Protein AF-T0HBN2-F1 (afdb_monomer_lite)

Organism: NCBI:txid1096930

Foldseek 3Di:
DPDPPVVVVVVVVVVVVVVVVVVVVPPPPPPPCPPPDLCLVVLDDPLLVDDQDAADQDPDPDPVSVVVSVVRRVVSVVVVVVSVVVVVVSVVVSVVVVVVVVCVVPPDDPVNVVD

Secondary structure (DSSP, 8-state):
---HHHHHHHHHHHHHHHHHHHHTTTT------------GGGGS-GGGSS--PPPPPPSS--HHHHHHHHHHHHTTHHHHHHHHHHHHHHHHHHHHHHHHHHHHHHT--GGGS--

pLDDT: mean 77.71, std 15.46, range [46.53, 96.56]

Structure (mmCIF, N/CA/C/O backbone):
data_AF-T0HBN2-F1
#
_entry.id   AF-T0HBN2-F1
#
loop_
_atom_site.group_PDB
_atom_site.id
_atom_site.type_symbol
_atom_site.label_atom_id
_atom_site.label_alt_id
_atom_site.label_comp_id
_atom_site.label_asym_id
_atom_site.label_entity_id
_atom_site.label_seq_id
_atom_site.pdbx_PDB_ins_code
_atom_site.Cartn_x
_atom_site.Cartn_y
_atom_site.Cartn_z
_atom_site.occupancy
_atom_site.B_iso_or_equiv
_atom_site.auth_seq_id
_atom_site.auth_comp_id
_atom_site.auth_asym_id
_atom_site.auth_atom_id
_atom_site.pdbx_PDB_model_num
ATOM 1 N N . MET A 1 1 ? 47.540 34.089 -59.167 1.00 46.53 1 MET A N 1
ATOM 2 C CA . MET A 1 1 ? 46.201 33.468 -59.297 1.00 46.53 1 MET A CA 1
ATOM 3 C C . MET A 1 1 ? 46.358 31.949 -59.423 1.00 46.53 1 MET A C 1
ATOM 5 O O . MET A 1 1 ? 46.368 31.444 -60.530 1.00 46.53 1 MET A O 1
ATOM 9 N N . LEU A 1 2 ? 46.572 31.213 -58.325 1.00 49.41 2 LEU A N 1
ATOM 10 C CA . LEU A 1 2 ? 46.856 29.761 -58.355 1.00 49.41 2 LEU A CA 1
ATOM 11 C C . LEU A 1 2 ? 46.366 29.091 -57.052 1.00 49.41 2 LEU A C 1
ATOM 13 O O . LEU A 1 2 ? 47.144 28.525 -56.305 1.00 49.41 2 LEU A O 1
ATOM 17 N N . PHE A 1 3 ? 45.076 29.214 -56.718 1.00 52.94 3 PHE A N 1
ATOM 18 C CA . PHE A 1 3 ? 44.512 28.595 -55.497 1.00 52.94 3 PHE A CA 1
ATOM 19 C C . PHE A 1 3 ? 43.081 28.045 -55.665 1.00 52.94 3 PHE A C 1
ATOM 21 O O . PHE A 1 3 ? 42.394 27.767 -54.690 1.00 52.94 3 PHE A O 1
ATOM 28 N N . SER A 1 4 ? 42.603 27.862 -56.900 1.00 59.84 4 SER A N 1
ATOM 29 C CA . SER A 1 4 ? 41.203 27.486 -57.164 1.00 59.84 4 SER A CA 1
ATOM 30 C C . SER A 1 4 ? 40.900 25.967 -57.237 1.00 59.84 4 SER A C 1
ATOM 32 O O . SER A 1 4 ? 39.863 25.548 -56.719 1.00 59.84 4 SER A O 1
ATOM 34 N N . PRO A 1 5 ? 41.762 25.081 -57.789 1.00 55.97 5 PRO A N 1
ATOM 35 C CA . PRO A 1 5 ? 41.370 23.678 -57.995 1.00 55.97 5 PRO A CA 1
ATOM 36 C C . PRO A 1 5 ? 41.436 22.808 -56.725 1.00 55.97 5 PRO A C 1
ATOM 38 O O . PRO A 1 5 ? 40.705 21.822 -56.619 1.00 55.97 5 PRO A O 1
ATOM 41 N N . LEU A 1 6 ? 42.273 23.169 -55.744 1.00 57.28 6 LEU A N 1
ATOM 42 C CA . LEU A 1 6 ? 42.415 22.434 -54.477 1.00 57.28 6 LEU A CA 1
ATOM 43 C C . LEU A 1 6 ? 41.215 22.651 -53.547 1.00 57.28 6 LEU A C 1
ATOM 45 O O . LEU A 1 6 ? 40.669 21.686 -53.014 1.00 57.28 6 LEU A O 1
ATOM 49 N N . LEU A 1 7 ? 40.737 23.894 -53.433 1.00 58.56 7 LEU A N 1
ATOM 50 C CA . LEU A 1 7 ? 39.534 24.233 -52.666 1.00 58.56 7 LEU A CA 1
ATOM 51 C C . LEU A 1 7 ? 38.280 23.552 -53.235 1.00 58.56 7 LEU A C 1
ATOM 53 O O . LEU A 1 7 ? 37.446 23.050 -52.481 1.00 58.56 7 LEU A O 1
ATOM 57 N N . ALA A 1 8 ? 38.170 23.451 -54.563 1.00 59.66 8 ALA A N 1
ATOM 58 C CA . ALA A 1 8 ? 37.061 22.758 -55.217 1.00 59.66 8 ALA A CA 1
ATOM 59 C C . ALA A 1 8 ? 37.079 21.232 -54.982 1.00 59.66 8 ALA A C 1
ATOM 61 O O . ALA A 1 8 ? 36.016 20.627 -54.812 1.00 59.66 8 ALA A O 1
ATOM 62 N N . ARG A 1 9 ? 38.264 20.603 -54.935 1.00 59.81 9 ARG A N 1
ATOM 63 C CA . ARG A 1 9 ? 38.410 19.172 -54.601 1.00 59.81 9 ARG A CA 1
ATOM 64 C C . ARG A 1 9 ? 38.111 18.890 -53.129 1.00 59.81 9 ARG A C 1
ATOM 66 O O . ARG A 1 9 ? 37.394 17.935 -52.848 1.00 59.81 9 ARG A O 1
ATOM 73 N N . LEU A 1 10 ? 38.571 19.746 -52.215 1.00 60.00 10 LEU A N 1
ATOM 74 C CA . LEU A 1 10 ? 38.263 19.643 -50.783 1.00 60.00 10 LEU A CA 1
ATOM 75 C C . LEU A 1 10 ? 36.762 19.814 -50.505 1.00 60.00 10 LEU A C 1
ATOM 77 O O . LEU A 1 10 ? 36.199 19.062 -49.715 1.00 60.00 10 LEU A O 1
ATOM 81 N N . ARG A 1 11 ? 36.080 20.722 -51.222 1.00 58.81 11 ARG A N 1
ATOM 82 C CA . ARG A 1 11 ? 34.621 20.903 -51.116 1.00 58.81 11 ARG A CA 1
ATOM 83 C C . ARG A 1 11 ? 33.835 19.683 -51.605 1.00 58.81 11 ARG A C 1
ATOM 85 O O . ARG A 1 11 ? 32.843 19.316 -50.985 1.00 58.81 11 ARG A O 1
ATOM 92 N N . LYS A 1 12 ? 34.273 19.041 -52.696 1.00 57.81 12 LYS A N 1
ATOM 93 C CA . LYS A 1 12 ? 33.648 17.808 -53.213 1.00 57.81 12 LYS A CA 1
ATOM 94 C C . LYS A 1 12 ? 33.894 16.606 -52.295 1.00 57.81 12 LYS A C 1
ATOM 96 O O . LYS A 1 12 ? 32.966 15.845 -52.058 1.00 57.81 12 LYS A O 1
ATOM 101 N N . LEU A 1 13 ? 35.098 16.468 -51.738 1.00 58.69 13 LEU A N 1
ATOM 102 C CA . LEU A 1 13 ? 35.419 15.414 -50.766 1.00 58.69 13 LEU A CA 1
ATOM 103 C C . LEU A 1 13 ? 34.647 15.590 -49.451 1.00 58.69 13 LEU A C 1
ATOM 105 O O . LEU A 1 13 ? 34.096 14.620 -48.942 1.00 58.69 13 LEU A O 1
ATOM 109 N N . GLY A 1 14 ? 34.523 16.823 -48.949 1.00 58.44 14 GLY A N 1
ATOM 110 C CA . GLY A 1 14 ? 33.714 17.117 -47.763 1.00 58.44 14 GLY A CA 1
ATOM 111 C C . GLY A 1 14 ? 32.231 16.778 -47.953 1.00 58.44 14 GLY A C 1
ATOM 112 O O . GLY A 1 14 ? 31.605 16.241 -47.044 1.00 58.44 14 GLY A O 1
ATOM 113 N N . LEU A 1 15 ? 31.673 17.014 -49.147 1.00 56.88 15 LEU A N 1
ATOM 114 C CA . LEU A 1 15 ? 30.272 16.693 -49.446 1.00 56.88 15 LEU A CA 1
ATOM 115 C C . LEU A 1 15 ? 30.013 15.179 -49.556 1.00 56.88 15 LEU A C 1
ATOM 117 O O . LEU A 1 15 ? 28.944 14.717 -49.166 1.00 56.88 15 LEU A O 1
ATOM 121 N N . VAL A 1 16 ? 30.989 14.412 -50.059 1.00 60.66 16 VAL A N 1
ATOM 122 C CA . VAL A 1 16 ? 30.901 12.943 -50.196 1.00 60.66 16 VAL A CA 1
ATOM 123 C C . VAL A 1 16 ? 31.068 12.235 -48.848 1.00 60.66 16 VAL A C 1
ATOM 125 O O . VAL A 1 16 ? 30.415 11.226 -48.607 1.00 60.66 16 VAL A O 1
ATOM 128 N N . PHE A 1 17 ? 31.891 12.768 -47.941 1.00 58.28 17 PHE A N 1
ATOM 129 C CA . PHE A 1 17 ? 32.082 12.173 -46.612 1.00 58.28 17 PHE A CA 1
ATOM 130 C C . PHE A 1 17 ? 30.992 12.541 -45.594 1.00 58.28 17 PHE A C 1
ATOM 132 O O . PHE A 1 17 ? 30.783 11.801 -44.636 1.00 58.28 17 PHE A O 1
ATOM 139 N N . THR A 1 18 ? 30.271 13.649 -45.784 1.00 58.50 18 THR A N 1
ATOM 140 C CA . THR A 1 18 ? 29.222 14.095 -44.843 1.00 58.50 18 THR A CA 1
ATOM 141 C C . THR A 1 18 ? 27.847 13.483 -45.121 1.00 58.50 18 THR A C 1
ATOM 143 O O . THR A 1 18 ? 27.078 13.262 -44.190 1.00 58.50 18 THR A O 1
ATOM 146 N N . THR A 1 19 ? 27.534 13.133 -46.370 1.00 59.19 19 THR A N 1
ATOM 147 C CA . THR A 1 19 ? 26.237 12.547 -46.757 1.00 59.19 19 THR A CA 1
ATOM 148 C C . THR A 1 19 ? 25.919 11.164 -46.158 1.00 59.19 19 THR A C 1
ATOM 150 O O . THR A 1 19 ? 24.775 10.982 -45.736 1.00 59.19 19 THR A O 1
ATOM 153 N N . PRO A 1 20 ? 26.850 10.193 -46.038 1.00 59.28 20 PRO A N 1
ATOM 154 C CA . PRO A 1 20 ? 26.506 8.883 -45.475 1.00 59.28 20 PRO A CA 1
ATOM 155 C C . PRO A 1 20 ? 26.259 8.924 -43.958 1.00 59.28 20 PRO A C 1
ATOM 157 O O . PRO A 1 20 ? 25.469 8.134 -43.447 1.00 59.28 20 PRO A O 1
ATOM 160 N N . VAL A 1 21 ? 26.870 9.870 -43.235 1.00 60.59 21 VAL A N 1
ATOM 161 C CA . VAL A 1 21 ? 26.718 9.991 -41.772 1.00 60.59 21 VAL A CA 1
ATOM 162 C C . VAL A 1 21 ? 25.336 10.535 -41.392 1.00 60.59 21 VAL A C 1
ATOM 164 O O . VAL A 1 21 ? 24.751 10.082 -40.411 1.00 60.59 21 VAL A O 1
ATOM 167 N N . PHE A 1 22 ? 24.770 11.446 -42.191 1.00 58.06 22 PHE A N 1
ATOM 168 C CA . PHE A 1 22 ? 23.424 11.977 -41.947 1.00 58.06 22 PHE A CA 1
ATOM 169 C C . PHE A 1 22 ? 22.295 11.042 -42.408 1.00 58.06 22 PHE A C 1
ATOM 171 O O . PHE A 1 22 ? 21.201 11.114 -41.856 1.00 58.06 22 PHE A O 1
ATOM 178 N N . MET A 1 23 ? 22.529 10.133 -43.364 1.00 58.31 23 MET A N 1
ATOM 179 C CA . MET A 1 23 ? 21.502 9.154 -43.757 1.00 58.31 23 MET A CA 1
ATOM 180 C C . MET A 1 23 ? 21.285 8.040 -42.721 1.00 58.31 23 MET A C 1
ATOM 182 O O . MET A 1 23 ? 20.190 7.487 -42.650 1.00 58.31 23 MET A O 1
ATOM 186 N N . LEU A 1 24 ? 22.274 7.746 -41.871 1.00 57.53 24 LEU A N 1
ATOM 187 C CA . LEU A 1 24 ? 22.156 6.724 -40.823 1.00 57.53 24 LEU A CA 1
ATOM 188 C C . LEU A 1 24 ? 21.346 7.178 -39.594 1.00 57.53 24 LEU A C 1
ATOM 190 O O . LEU A 1 24 ? 20.917 6.331 -38.814 1.00 57.53 24 LEU A O 1
ATOM 194 N N . SER A 1 25 ? 21.098 8.481 -39.407 1.00 59.62 25 SER A N 1
ATOM 195 C CA . SER A 1 25 ? 20.334 8.981 -38.251 1.00 59.62 25 SER A CA 1
ATOM 196 C C . SER A 1 25 ? 18.820 9.051 -38.484 1.00 59.62 25 SER A C 1
ATOM 198 O O . SER A 1 25 ? 18.063 9.159 -37.521 1.00 59.62 25 SER A O 1
ATOM 200 N N . ALA A 1 26 ? 18.354 8.944 -39.734 1.00 56.97 26 ALA A N 1
ATOM 201 C CA . ALA A 1 26 ? 16.946 9.152 -40.084 1.00 56.97 26 ALA A CA 1
ATOM 202 C C . ALA A 1 26 ? 16.011 7.980 -39.715 1.00 56.97 26 ALA A C 1
ATOM 204 O O . ALA A 1 26 ? 14.797 8.155 -39.708 1.00 56.97 26 ALA A O 1
ATOM 205 N N . CYS A 1 27 ? 16.550 6.801 -39.383 1.00 61.56 27 CYS A N 1
ATOM 206 C CA . CYS A 1 27 ? 15.756 5.620 -39.005 1.00 61.56 27 CYS A CA 1
ATOM 207 C C . CYS A 1 27 ? 15.840 5.258 -37.513 1.00 61.56 27 CYS A C 1
ATOM 209 O O . CYS A 1 27 ? 15.292 4.238 -37.099 1.00 61.56 27 CYS A O 1
ATOM 211 N N . ALA A 1 28 ? 16.502 6.070 -36.683 1.00 63.88 28 ALA A N 1
ATOM 212 C CA . ALA A 1 28 ? 16.509 5.853 -35.242 1.00 63.88 28 ALA A CA 1
ATOM 213 C C . ALA A 1 28 ? 15.204 6.391 -34.635 1.00 63.88 28 ALA A C 1
ATOM 215 O O . ALA A 1 28 ? 15.160 7.494 -34.096 1.00 63.88 28 ALA A O 1
ATOM 216 N N . THR A 1 29 ? 14.118 5.620 -34.722 1.00 66.06 29 THR A N 1
ATOM 217 C CA . THR A 1 29 ? 12.943 5.864 -33.876 1.00 66.06 29 THR A CA 1
ATOM 218 C C . THR A 1 29 ? 13.376 5.667 -32.423 1.00 66.06 29 THR A C 1
ATOM 220 O O . THR A 1 29 ? 13.778 4.547 -32.080 1.00 66.06 29 THR A O 1
ATOM 223 N N . PRO A 1 30 ? 13.339 6.697 -31.554 1.00 64.12 30 PRO A N 1
ATOM 224 C CA . PRO A 1 30 ? 13.602 6.472 -30.145 1.00 64.12 30 PRO A CA 1
ATOM 225 C C . PRO A 1 30 ? 12.547 5.492 -29.641 1.00 64.12 30 PRO A C 1
ATOM 227 O O . PRO A 1 30 ? 11.347 5.713 -29.813 1.00 64.12 30 PRO A O 1
ATOM 230 N N . ILE A 1 31 ? 12.989 4.394 -29.030 1.00 63.81 31 ILE A N 1
ATOM 231 C CA . ILE A 1 31 ? 12.083 3.530 -28.282 1.00 63.81 31 ILE A CA 1
ATOM 232 C C . ILE A 1 31 ? 11.659 4.349 -27.065 1.00 63.81 31 ILE A C 1
ATOM 234 O O . ILE A 1 31 ? 12.350 4.390 -26.048 1.00 63.81 31 ILE A O 1
ATOM 238 N N . VAL A 1 32 ? 10.541 5.060 -27.187 1.00 60.03 32 VAL A N 1
ATOM 239 C CA . VAL A 1 32 ? 9.893 5.699 -26.048 1.00 60.03 32 VAL A CA 1
ATOM 240 C C . VAL A 1 32 ? 9.258 4.572 -25.247 1.00 60.03 32 VAL A C 1
ATOM 242 O O . VAL A 1 32 ? 8.174 4.090 -25.572 1.00 60.03 32 VAL A O 1
ATOM 245 N N . TYR A 1 33 ? 9.958 4.110 -24.211 1.00 60.94 33 TYR A N 1
ATOM 246 C CA . TYR A 1 33 ? 9.378 3.202 -23.233 1.00 60.94 33 TYR A CA 1
ATOM 247 C C . TYR A 1 33 ? 8.401 4.004 -22.368 1.00 60.94 33 TYR A C 1
ATOM 249 O O . TYR A 1 33 ? 8.759 4.520 -21.309 1.00 60.94 33 TYR A O 1
ATOM 257 N N . ASN A 1 34 ? 7.167 4.156 -22.848 1.00 58.59 34 ASN A N 1
ATOM 258 C CA . ASN A 1 34 ? 6.072 4.638 -22.021 1.00 58.59 34 ASN A CA 1
ATOM 259 C C . ASN A 1 34 ? 5.748 3.515 -21.032 1.00 58.59 34 ASN A C 1
ATOM 261 O O . ASN A 1 34 ? 5.094 2.536 -21.390 1.00 58.59 34 ASN A O 1
ATOM 265 N N . ARG A 1 35 ? 6.310 3.590 -19.820 1.00 60.34 35 ARG A N 1
ATOM 266 C CA . ARG A 1 35 ? 6.030 2.606 -18.776 1.00 60.34 35 ARG A CA 1
ATOM 267 C C . ARG A 1 35 ? 4.532 2.739 -18.453 1.00 60.34 35 ARG A C 1
ATOM 269 O O . ARG A 1 35 ? 4.148 3.808 -17.977 1.00 60.34 35 ARG A O 1
ATOM 276 N N . PRO A 1 36 ? 3.682 1.722 -18.707 1.00 61.31 36 PRO A N 1
ATOM 277 C CA . PRO A 1 36 ? 2.306 1.777 -18.227 1.00 61.31 36 PRO A CA 1
ATOM 278 C C . PRO A 1 36 ? 2.344 2.000 -16.713 1.00 61.31 36 PRO A C 1
ATOM 280 O O . PRO A 1 36 ? 3.289 1.548 -16.058 1.00 61.31 36 PRO A O 1
ATOM 283 N N . ALA A 1 37 ? 1.366 2.741 -16.178 1.00 64.81 37 ALA A N 1
ATOM 284 C CA . ALA A 1 37 ? 1.242 2.976 -14.741 1.00 64.81 37 ALA A CA 1
ATOM 285 C C . ALA A 1 37 ? 1.534 1.668 -13.997 1.00 64.81 37 ALA A C 1
ATOM 287 O O . ALA A 1 37 ? 1.021 0.620 -14.383 1.00 64.81 37 ALA A O 1
ATOM 288 N N . SER A 1 38 ? 2.403 1.713 -12.988 1.00 75.94 38 SER A N 1
ATOM 289 C CA . SER A 1 38 ? 3.022 0.527 -12.390 1.00 75.94 38 SER A CA 1
ATOM 290 C C . SER A 1 38 ? 2.027 -0.458 -11.758 1.00 75.94 38 SER A C 1
ATOM 292 O O . SER A 1 38 ? 2.442 -1.500 -11.273 1.00 75.94 38 SER A O 1
ATOM 294 N N . ASP A 1 39 ? 0.722 -0.182 -11.753 1.00 85.19 39 ASP A N 1
ATOM 295 C CA . ASP A 1 39 ? -0.317 -1.042 -11.181 1.00 85.19 39 ASP A CA 1
ATOM 296 C C . ASP A 1 39 ? 0.063 -1.548 -9.774 1.00 85.19 39 ASP A C 1
ATOM 298 O O . ASP A 1 39 ? -0.092 -2.718 -9.423 1.00 85.19 39 ASP A O 1
ATOM 302 N N . CYS A 1 40 ? 0.635 -0.658 -8.944 1.00 87.50 40 CYS A N 1
ATOM 303 C CA . CYS A 1 40 ? 0.954 -0.976 -7.546 1.00 87.50 40 CYS A CA 1
ATOM 304 C C . CYS A 1 40 ? -0.306 -1.377 -6.759 1.00 87.50 40 CYS A C 1
ATOM 306 O O . CYS A 1 40 ? -0.212 -2.095 -5.770 1.00 87.50 40 CYS A O 1
ATOM 308 N N . SER A 1 41 ? -1.486 -0.936 -7.205 1.00 87.06 41 SER A N 1
ATOM 309 C CA . SER A 1 41 ? -2.799 -1.324 -6.679 1.00 87.06 41 SER A CA 1
ATOM 310 C C . SER A 1 41 ? -2.996 -2.836 -6.595 1.00 87.06 41 SER A C 1
ATOM 312 O O . SER A 1 41 ? -3.617 -3.315 -5.643 1.00 87.06 41 SER A O 1
ATOM 314 N N . ALA A 1 42 ? -2.445 -3.592 -7.549 1.00 85.75 42 ALA A N 1
ATOM 315 C CA . ALA A 1 42 ? -2.516 -5.050 -7.557 1.00 85.75 42 ALA A CA 1
ATOM 316 C C . ALA A 1 42 ? -1.727 -5.700 -6.404 1.00 85.75 42 ALA A C 1
ATOM 318 O O . ALA A 1 42 ? -1.999 -6.842 -6.044 1.00 85.75 42 ALA A O 1
ATOM 319 N N . LEU A 1 43 ? -0.773 -4.981 -5.799 1.00 87.88 43 LEU A N 1
ATOM 320 C CA . LEU A 1 43 ? 0.009 -5.462 -4.655 1.00 87.88 43 LEU A CA 1
ATOM 321 C C . LEU A 1 43 ? -0.706 -5.262 -3.313 1.00 87.88 43 LEU A C 1
ATOM 323 O O . LEU A 1 43 ? -0.234 -5.778 -2.304 1.00 87.88 43 LEU A O 1
ATOM 327 N N . ILE A 1 44 ? -1.825 -4.528 -3.278 1.00 89.81 44 ILE A N 1
ATOM 328 C CA . ILE A 1 44 ? -2.594 -4.311 -2.049 1.00 89.81 44 ILE A CA 1
ATOM 329 C C . ILE A 1 44 ? -3.424 -5.573 -1.760 1.00 89.81 44 ILE A C 1
ATOM 331 O O . ILE A 1 44 ? -4.365 -5.861 -2.516 1.00 89.81 44 ILE A O 1
ATOM 335 N N . PRO A 1 45 ? -3.139 -6.324 -0.680 1.00 86.50 45 PRO A N 1
ATOM 336 C CA . PRO A 1 45 ? -3.953 -7.473 -0.305 1.00 86.50 45 PRO A CA 1
ATOM 337 C C . PRO A 1 45 ? -5.392 -7.046 0.045 1.00 86.50 45 PRO A C 1
ATOM 339 O O . PRO A 1 45 ? -5.597 -5.946 0.564 1.00 86.50 45 PRO A O 1
ATOM 342 N N . PRO A 1 46 ? -6.407 -7.893 -0.218 1.00 86.06 46 PRO A N 1
ATOM 343 C CA . PRO A 1 46 ? -7.813 -7.570 0.046 1.00 86.06 46 PRO A CA 1
ATOM 344 C C . PRO A 1 46 ? -8.084 -7.140 1.488 1.00 86.06 46 PRO A C 1
ATOM 346 O O . PRO A 1 46 ? -8.803 -6.177 1.699 1.00 86.06 46 PRO A O 1
ATOM 349 N N . THR A 1 47 ? -7.418 -7.772 2.454 1.00 82.56 47 THR A N 1
ATOM 350 C CA . THR A 1 47 ? -7.580 -7.518 3.894 1.00 82.56 47 THR A CA 1
ATOM 351 C C . THR A 1 47 ? -7.192 -6.109 4.342 1.00 82.56 47 THR A C 1
ATOM 353 O O . THR A 1 47 ? -7.466 -5.740 5.475 1.00 82.56 47 THR A O 1
ATOM 356 N N . LEU A 1 48 ? -6.498 -5.335 3.502 1.00 87.25 48 LEU A N 1
ATOM 357 C CA . LEU A 1 48 ? -6.146 -3.939 3.787 1.00 87.25 48 LEU A CA 1
ATOM 358 C C . LEU A 1 48 ? -7.116 -2.936 3.161 1.00 87.25 48 LEU A C 1
ATOM 360 O O . LEU A 1 48 ? -6.900 -1.733 3.285 1.00 87.25 48 LEU A O 1
ATOM 364 N N . ARG A 1 49 ? -8.128 -3.415 2.430 1.00 85.12 49 ARG A N 1
ATOM 365 C CA . ARG A 1 49 ? -9.176 -2.561 1.861 1.00 85.12 49 ARG A CA 1
ATOM 366 C C . ARG A 1 49 ? -10.314 -2.316 2.843 1.00 85.12 49 ARG A C 1
ATOM 368 O O . ARG A 1 49 ? -11.029 -1.339 2.673 1.00 85.12 49 ARG A O 1
ATOM 375 N N . ASP A 1 50 ? -10.462 -3.196 3.826 1.00 87.06 50 ASP A N 1
ATOM 376 C CA . ASP A 1 50 ? -11.509 -3.097 4.829 1.00 87.06 50 ASP A CA 1
ATOM 377 C C . ASP A 1 50 ? -11.137 -2.062 5.895 1.00 87.06 50 ASP A C 1
ATOM 379 O O . ASP A 1 50 ? -9.977 -1.947 6.312 1.00 87.06 50 ASP A O 1
ATOM 383 N N . ASP A 1 51 ? -12.141 -1.320 6.354 1.00 86.88 51 ASP A N 1
ATOM 384 C CA . ASP A 1 51 ? -11.979 -0.384 7.457 1.00 86.88 51 ASP A CA 1
ATOM 385 C C . ASP A 1 51 ? -11.691 -1.130 8.765 1.00 86.88 51 ASP A C 1
ATOM 387 O O . ASP A 1 51 ? -12.150 -2.249 9.007 1.00 86.88 51 ASP A O 1
ATOM 391 N N . THR A 1 52 ? -10.935 -0.488 9.656 1.00 89.94 52 THR A N 1
ATOM 392 C CA . THR A 1 52 ? -10.767 -1.015 11.012 1.00 89.94 52 THR A CA 1
ATOM 393 C C . THR A 1 52 ? -12.057 -0.796 11.793 1.00 89.94 52 THR A C 1
ATOM 395 O O . THR A 1 52 ? -12.423 0.341 12.082 1.00 89.94 52 THR A O 1
ATOM 398 N N . GLU A 1 53 ? -12.734 -1.888 12.145 1.00 89.94 53 GLU A N 1
ATOM 399 C CA . GLU A 1 53 ? -13.967 -1.837 12.927 1.00 89.94 53 GLU A CA 1
ATOM 400 C C . GLU A 1 53 ? -13.721 -1.229 14.319 1.00 89.94 53 GLU A C 1
ATOM 402 O O . GLU A 1 53 ? -12.774 -1.594 15.023 1.00 89.94 53 GLU A O 1
ATOM 407 N N . GLY A 1 54 ? -14.575 -0.279 14.708 1.00 91.12 54 GLY A N 1
ATOM 408 C CA . GLY A 1 54 ? -14.574 0.306 16.047 1.00 91.12 54 GLY A CA 1
ATOM 409 C C . GLY A 1 54 ? -15.145 -0.645 17.099 1.00 91.12 54 GLY A C 1
ATOM 410 O O . GLY A 1 54 ? -15.784 -1.645 16.780 1.00 91.12 54 GLY A O 1
ATOM 411 N N . ALA A 1 55 ? -14.941 -0.329 18.378 1.00 93.56 55 ALA A N 1
ATOM 412 C CA . ALA A 1 55 ? -15.621 -1.063 19.441 1.00 93.56 55 ALA A CA 1
ATOM 413 C C . ALA A 1 55 ? -17.117 -0.697 19.472 1.00 93.56 55 ALA A C 1
ATOM 415 O O . ALA A 1 55 ? -17.501 0.427 19.149 1.00 93.56 55 ALA A O 1
ATOM 416 N N . ALA A 1 56 ? -17.971 -1.637 19.882 1.00 92.94 56 ALA A N 1
ATOM 417 C CA . ALA A 1 56 ? -19.397 -1.371 20.039 1.00 92.94 56 ALA A CA 1
ATOM 418 C C . ALA A 1 56 ? -19.638 -0.371 21.179 1.00 92.94 56 ALA A C 1
ATOM 420 O O . ALA A 1 56 ? -19.096 -0.530 22.274 1.00 92.94 56 ALA A O 1
ATOM 421 N N . LEU A 1 57 ? -20.468 0.645 20.928 1.00 94.31 57 LEU A N 1
ATOM 422 C CA . LEU A 1 57 ? -20.834 1.628 21.946 1.00 94.31 57 LEU A CA 1
ATOM 423 C C . LEU A 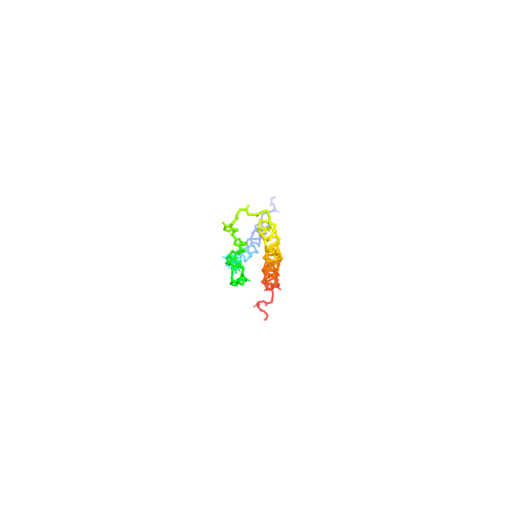1 57 ? -21.612 0.961 23.094 1.00 94.31 57 LEU A C 1
ATOM 425 O O . LEU A 1 57 ? -22.451 0.091 22.834 1.00 94.31 57 LEU A O 1
ATOM 429 N N . PRO A 1 58 ? -21.377 1.373 24.352 1.00 95.38 58 PRO A N 1
ATOM 430 C CA . PRO A 1 58 ? -22.134 0.855 25.480 1.00 95.38 58 PRO A CA 1
ATOM 431 C C . PRO A 1 58 ? -23.601 1.295 25.385 1.00 95.38 58 PRO A C 1
ATOM 433 O O . PRO A 1 58 ? -23.908 2.425 25.002 1.00 95.38 58 PRO A O 1
ATOM 436 N N . VAL A 1 59 ? -24.517 0.381 25.715 1.00 94.75 59 VAL A N 1
ATOM 437 C CA . VAL A 1 59 ? -25.970 0.640 25.701 1.00 94.75 59 VAL A CA 1
ATOM 438 C C . VAL A 1 59 ? -26.410 1.298 27.009 1.00 94.75 59 VAL A C 1
ATOM 440 O O . VAL A 1 59 ? -27.342 2.103 27.037 1.00 94.75 59 VAL A O 1
ATOM 443 N N . ASP A 1 60 ? -25.736 0.958 28.102 1.00 93.56 60 ASP A N 1
ATOM 444 C CA . ASP A 1 60 ? -25.930 1.551 29.412 1.00 93.56 60 ASP A CA 1
ATOM 445 C C . ASP A 1 60 ? -25.024 2.775 29.616 1.00 93.56 60 ASP A C 1
ATOM 447 O O . ASP A 1 60 ? -24.029 2.979 28.928 1.00 93.56 60 ASP A O 1
ATOM 451 N N . GLN A 1 61 ? -25.377 3.622 30.584 1.00 91.69 61 GLN A N 1
ATOM 452 C CA . GLN A 1 61 ? -24.620 4.842 30.890 1.00 91.69 61 GLN A CA 1
ATOM 453 C C . GLN A 1 61 ? -23.721 4.694 32.121 1.00 91.69 61 GLN A C 1
ATOM 455 O O . GLN A 1 61 ? -23.407 5.676 32.796 1.00 91.69 61 GLN A O 1
ATOM 460 N N . THR A 1 62 ? -23.311 3.472 32.458 1.00 96.38 62 THR A N 1
ATOM 461 C CA . THR A 1 62 ? -22.427 3.271 33.608 1.00 96.38 62 THR A CA 1
ATOM 462 C C . THR A 1 62 ? -20.994 3.649 33.255 1.00 96.38 62 THR A C 1
ATOM 464 O O . THR A 1 62 ? -20.515 3.365 32.161 1.00 96.38 62 THR A O 1
ATOM 467 N N . VAL A 1 63 ? -20.262 4.234 34.205 1.00 95.31 63 VAL A N 1
ATOM 468 C CA . VAL A 1 63 ? -18.835 4.553 34.014 1.00 95.31 63 VAL A CA 1
ATOM 469 C C . VAL A 1 63 ? -18.028 3.299 33.648 1.00 95.31 63 VAL A C 1
ATOM 471 O O . VAL A 1 63 ? -17.142 3.368 32.803 1.00 95.31 63 VAL A O 1
ATOM 474 N N . GLY A 1 64 ? -18.364 2.141 34.229 1.00 96.19 64 GLY A N 1
ATOM 475 C CA . GLY A 1 64 ? -17.694 0.870 33.936 1.00 96.19 64 GLY A CA 1
ATOM 476 C C . GLY A 1 64 ? -17.811 0.449 32.469 1.00 96.19 64 GLY A C 1
ATOM 477 O O . GLY A 1 64 ? -16.806 0.080 31.865 1.00 96.19 64 GLY A O 1
ATOM 478 N N . SER A 1 65 ? -19.002 0.565 31.874 1.00 95.88 65 SER A N 1
ATOM 479 C CA . SER A 1 65 ? -19.224 0.234 30.457 1.00 95.88 65 SER A CA 1
ATOM 480 C C . SER A 1 65 ? -18.394 1.112 29.510 1.00 95.88 65 SER A C 1
ATOM 482 O O . SER A 1 65 ? -17.801 0.612 28.555 1.00 95.88 65 SER A O 1
ATOM 484 N N . TRP A 1 66 ? -18.255 2.402 29.827 1.00 95.75 66 TRP A N 1
ATOM 485 C CA . TRP A 1 66 ? -17.435 3.342 29.062 1.00 95.75 66 TRP A CA 1
ATOM 486 C C . TRP A 1 66 ? -15.937 3.051 29.168 1.00 95.75 66 TRP A C 1
ATOM 488 O O . TRP A 1 66 ? -15.219 3.206 28.181 1.00 95.75 66 TRP A O 1
ATOM 498 N N . VAL A 1 67 ? -15.460 2.598 30.332 1.00 96.56 67 VAL A N 1
ATOM 499 C CA . VAL A 1 67 ? -14.063 2.162 30.500 1.00 96.56 67 VAL A CA 1
ATOM 500 C C . VAL A 1 67 ? -13.784 0.918 29.655 1.00 96.56 67 VAL A C 1
ATOM 502 O O . VAL A 1 67 ? -12.786 0.890 28.939 1.00 96.56 67 VAL A O 1
ATOM 505 N N . VAL A 1 68 ? -14.683 -0.074 29.676 1.00 95.81 68 VAL A N 1
ATOM 506 C CA . VAL A 1 68 ? -14.561 -1.286 28.844 1.00 95.81 68 VAL A CA 1
ATOM 507 C C . VAL A 1 68 ? -14.584 -0.938 27.354 1.00 95.81 6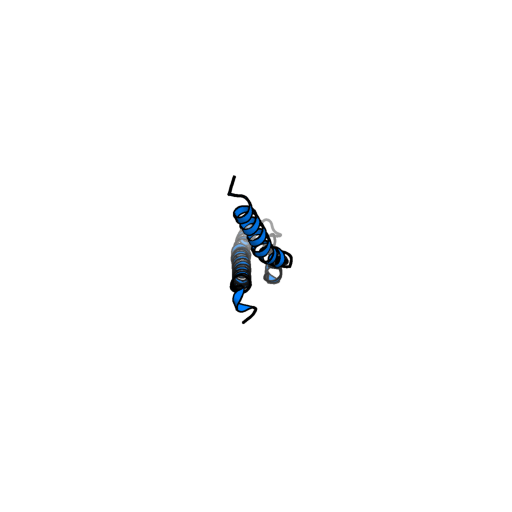8 VAL A C 1
ATOM 509 O O . VAL A 1 68 ? -13.761 -1.445 26.594 1.00 95.81 68 VAL A O 1
ATOM 512 N N . PHE A 1 69 ? -15.474 -0.037 26.931 1.00 95.44 69 PHE A N 1
ATOM 513 C CA . PHE A 1 69 ? -15.494 0.477 25.562 1.00 95.44 69 PHE A CA 1
ATOM 514 C C . PHE A 1 69 ? -14.170 1.153 25.182 1.00 95.44 69 PHE A C 1
ATOM 516 O O . PHE A 1 69 ? -13.622 0.861 24.121 1.00 95.44 69 PHE A O 1
ATOM 523 N N . GLY A 1 70 ? -13.636 2.028 26.039 1.00 94.94 70 GLY A N 1
ATOM 524 C CA . GLY A 1 70 ? -12.378 2.732 25.784 1.00 94.94 70 GLY A CA 1
ATOM 525 C C . GLY A 1 70 ? -11.183 1.786 25.636 1.00 94.94 70 GLY A C 1
ATOM 526 O O . GLY A 1 70 ? -10.368 1.963 24.727 1.00 94.94 70 GLY A O 1
ATOM 527 N N . ASP A 1 71 ? -11.108 0.753 26.475 1.00 95.12 71 ASP A N 1
ATOM 528 C CA . ASP A 1 71 ? -10.089 -0.297 26.372 1.00 95.12 71 ASP A CA 1
ATOM 529 C C . ASP A 1 71 ? -10.235 -1.092 25.064 1.00 95.12 71 ASP A C 1
ATOM 531 O O . ASP A 1 71 ? -9.293 -1.186 24.274 1.00 95.12 71 ASP A O 1
ATOM 535 N N . ALA A 1 72 ? -11.452 -1.550 24.749 1.00 94.38 72 ALA A N 1
ATOM 536 C CA . ALA A 1 72 ? -11.742 -2.275 23.512 1.00 94.38 72 ALA A CA 1
ATOM 537 C C . ALA A 1 72 ? -11.462 -1.440 22.247 1.00 94.38 72 ALA A C 1
ATOM 539 O O . ALA A 1 72 ? -10.976 -1.969 21.242 1.00 94.38 72 ALA A O 1
ATOM 540 N N . GLN A 1 73 ? -11.746 -0.136 22.291 1.00 94.38 73 GLN A N 1
ATOM 541 C CA . GLN A 1 73 ? -11.468 0.806 21.208 1.00 94.38 73 GLN A CA 1
ATOM 542 C C . GLN A 1 73 ? -9.961 1.029 21.042 1.00 94.38 73 GLN A C 1
ATOM 544 O O . GLN A 1 73 ? -9.472 1.105 19.912 1.00 94.38 73 GLN A O 1
ATOM 549 N N . THR A 1 74 ? -9.217 1.080 22.149 1.00 92.94 74 THR A N 1
ATOM 550 C CA . THR A 1 74 ? -7.750 1.180 22.142 1.00 92.94 74 THR A CA 1
ATOM 551 C C . THR A 1 74 ? -7.113 -0.105 21.612 1.00 92.94 74 THR A C 1
ATOM 553 O O . THR A 1 74 ? -6.152 -0.036 20.849 1.00 92.94 74 THR A O 1
ATOM 556 N N . GLY A 1 75 ? -7.695 -1.273 21.898 1.00 89.81 75 GLY A N 1
ATOM 557 C CA . GLY A 1 75 ? -7.272 -2.558 21.328 1.00 89.81 75 GLY A CA 1
ATOM 558 C C . GLY A 1 75 ? -7.357 -2.633 19.795 1.00 89.81 75 GLY A C 1
ATOM 559 O O . GLY A 1 75 ? -6.663 -3.440 19.177 1.00 89.81 75 GLY A O 1
ATOM 560 N N . GLN A 1 76 ? -8.137 -1.759 19.145 1.00 90.88 76 GLN A N 1
ATOM 561 C CA . GLN A 1 76 ? -8.160 -1.660 17.677 1.00 90.88 76 GLN A CA 1
ATOM 562 C C . GLN A 1 76 ? -6.905 -0.980 17.101 1.00 90.88 76 GLN A C 1
ATOM 564 O O . GLN A 1 76 ? -6.654 -1.075 15.896 1.00 90.88 76 GLN A O 1
ATOM 569 N N . LEU A 1 77 ? -6.086 -0.326 17.935 1.00 90.25 77 LEU A N 1
ATOM 570 C CA . LEU A 1 77 ? -4.866 0.362 17.507 1.00 90.25 77 LEU A CA 1
ATOM 571 C C . LEU A 1 77 ? -3.874 -0.591 16.833 1.00 90.25 77 LEU A C 1
ATOM 573 O O . LEU A 1 77 ? -3.247 -0.227 15.838 1.00 90.25 77 LEU A O 1
ATOM 577 N N . ASP A 1 78 ? -3.755 -1.823 17.325 1.00 86.62 78 ASP A N 1
ATOM 578 C CA . ASP A 1 78 ? -2.871 -2.818 16.719 1.00 86.62 78 ASP A CA 1
ATOM 579 C C . ASP A 1 78 ? -3.324 -3.202 15.311 1.00 86.62 78 ASP A C 1
ATOM 581 O O . ASP A 1 78 ? -2.486 -3.294 14.408 1.00 86.62 78 ASP A O 1
ATOM 585 N N . LYS A 1 79 ? -4.639 -3.332 15.092 1.00 86.00 79 LYS A N 1
ATOM 586 C CA . LYS A 1 79 ? -5.211 -3.585 13.762 1.00 86.00 79 LYS A CA 1
ATOM 587 C C . LYS A 1 79 ? -4.924 -2.420 12.811 1.00 86.00 79 LYS A C 1
ATOM 589 O O . LYS A 1 79 ? -4.404 -2.640 11.720 1.00 86.00 79 LYS A O 1
ATOM 594 N N . ALA A 1 80 ? -5.143 -1.180 13.250 1.00 87.94 80 ALA A N 1
ATOM 595 C CA . ALA A 1 80 ? -4.838 0.005 12.444 1.00 87.94 80 ALA A CA 1
ATOM 596 C C . ALA A 1 80 ? -3.333 0.123 12.120 1.00 87.94 80 ALA A C 1
ATOM 598 O O . ALA A 1 80 ? -2.932 0.459 10.999 1.00 87.94 80 ALA A O 1
ATOM 599 N N . ASN A 1 81 ? -2.468 -0.208 13.082 1.00 89.44 81 ASN A N 1
ATOM 600 C CA . ASN A 1 81 ? -1.020 -0.190 12.892 1.00 89.44 81 ASN A CA 1
ATOM 601 C C . ASN A 1 81 ? -0.529 -1.275 11.922 1.00 89.44 81 ASN A C 1
ATOM 603 O O . ASN A 1 81 ? 0.478 -1.058 11.241 1.00 89.44 81 ASN A O 1
ATOM 607 N N . VAL A 1 82 ? -1.215 -2.422 11.822 1.00 88.00 82 VAL A N 1
ATOM 608 C CA . VAL A 1 82 ? -0.940 -3.419 10.771 1.00 88.00 82 VAL A CA 1
ATOM 609 C C . VAL A 1 82 ? -1.115 -2.787 9.393 1.00 88.00 82 VAL A C 1
ATOM 611 O O . VAL A 1 82 ? -0.197 -2.887 8.579 1.00 88.00 82 VAL A O 1
ATOM 614 N N . THR A 1 83 ? -2.211 -2.064 9.157 1.00 87.62 83 THR A N 1
ATOM 615 C CA . THR A 1 83 ? -2.458 -1.384 7.876 1.00 87.62 83 THR A CA 1
ATO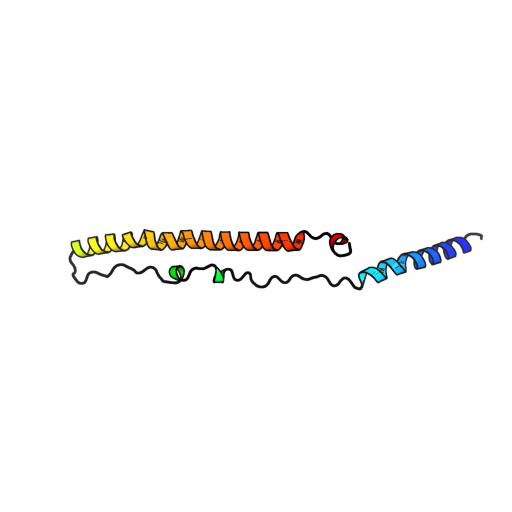M 616 C C . THR A 1 83 ? -1.371 -0.366 7.548 1.00 87.62 83 THR A C 1
ATOM 618 O O . THR A 1 83 ? -0.872 -0.333 6.422 1.00 87.62 83 THR A O 1
ATOM 621 N N . LYS A 1 84 ? -0.916 0.405 8.542 1.00 87.88 84 LYS A N 1
ATOM 622 C CA . LYS A 1 84 ? 0.195 1.354 8.368 1.00 87.88 84 LYS A CA 1
ATOM 623 C C . LYS A 1 84 ? 1.516 0.669 8.003 1.00 87.88 84 LYS A C 1
ATOM 625 O O . LYS A 1 84 ? 2.242 1.157 7.144 1.00 87.88 84 LYS A O 1
ATOM 630 N N . ARG A 1 85 ? 1.865 -0.444 8.654 1.00 91.38 85 ARG A N 1
ATOM 631 C CA . ARG A 1 85 ? 3.089 -1.191 8.307 1.00 91.38 85 ARG A CA 1
ATOM 632 C C . ARG A 1 85 ? 2.986 -1.803 6.916 1.00 91.38 85 ARG A C 1
ATOM 634 O O . ARG A 1 85 ? 3.947 -1.764 6.153 1.00 91.38 85 ARG A O 1
ATOM 641 N N . ALA A 1 86 ? 1.823 -2.346 6.587 1.00 90.94 86 ALA A N 1
ATOM 642 C CA . ALA A 1 86 ? 1.606 -2.994 5.311 1.00 90.94 86 ALA A CA 1
ATOM 643 C C . ALA A 1 86 ? 1.612 -1.997 4.140 1.00 90.94 86 ALA A C 1
ATOM 645 O O . ALA A 1 86 ? 2.137 -2.327 3.081 1.00 90.94 86 ALA A O 1
ATOM 646 N N . SER A 1 87 ? 1.126 -0.762 4.322 1.00 89.50 87 SER A N 1
ATOM 647 C CA . SER A 1 87 ? 1.211 0.266 3.274 1.00 89.50 87 SER A CA 1
ATOM 648 C C . SER A 1 87 ? 2.661 0.598 2.905 1.00 89.50 87 SER A C 1
ATOM 650 O O . SER A 1 87 ? 2.978 0.677 1.719 1.00 89.50 87 SER A O 1
ATOM 652 N N . ILE A 1 88 ? 3.556 0.691 3.895 1.00 91.88 88 ILE A N 1
ATOM 653 C CA . ILE A 1 88 ? 4.999 0.868 3.667 1.00 91.88 88 ILE A CA 1
ATOM 654 C C . ILE A 1 88 ? 5.552 -0.311 2.859 1.00 91.88 88 ILE A C 1
ATOM 656 O O . ILE A 1 88 ? 6.173 -0.104 1.819 1.00 91.88 88 ILE A O 1
ATOM 660 N N . GLN A 1 89 ? 5.258 -1.547 3.277 1.00 92.50 89 GLN A N 1
ATOM 661 C CA . GLN A 1 89 ? 5.737 -2.753 2.589 1.00 92.50 89 GLN A CA 1
ATOM 662 C C . GLN A 1 89 ? 5.252 -2.842 1.136 1.00 92.50 89 GLN A C 1
ATOM 664 O O . GLN A 1 89 ? 6.017 -3.227 0.253 1.00 92.50 89 GLN A O 1
ATOM 669 N N . VAL A 1 90 ? 3.995 -2.474 0.869 1.00 92.75 90 VAL A N 1
ATOM 670 C CA . VAL A 1 90 ? 3.431 -2.461 -0.489 1.00 92.75 90 VAL A CA 1
ATOM 671 C C . VAL A 1 90 ? 4.155 -1.444 -1.372 1.00 92.75 90 VAL A C 1
ATOM 673 O O . VAL A 1 90 ? 4.509 -1.769 -2.509 1.00 92.75 90 VAL A O 1
ATOM 676 N N . VAL A 1 91 ? 4.411 -0.236 -0.859 1.00 92.25 91 VAL A N 1
ATOM 677 C CA . VAL A 1 91 ? 5.153 0.800 -1.595 1.00 92.25 91 VAL A CA 1
ATOM 678 C C . VAL A 1 91 ? 6.576 0.328 -1.887 1.00 92.25 91 VAL A C 1
ATOM 680 O O . VAL A 1 91 ? 6.989 0.325 -3.046 1.00 92.25 91 VAL A O 1
ATOM 683 N N . GLU A 1 92 ? 7.297 -0.162 -0.879 1.00 94.38 92 GLU A N 1
ATOM 684 C CA . GLU A 1 92 ? 8.669 -0.661 -1.035 1.00 94.38 92 GLU A CA 1
ATOM 685 C C . GLU A 1 92 ? 8.760 -1.816 -2.040 1.00 94.38 92 GLU A C 1
ATOM 687 O O . GLU A 1 92 ? 9.670 -1.855 -2.878 1.00 94.38 92 GLU A O 1
ATOM 692 N N . ALA A 1 93 ? 7.804 -2.748 -1.995 1.00 92.00 93 ALA A N 1
ATOM 693 C CA . ALA A 1 93 ? 7.718 -3.850 -2.944 1.00 92.00 93 ALA A CA 1
ATOM 694 C C . ALA A 1 93 ? 7.458 -3.346 -4.370 1.00 92.00 93 ALA A C 1
ATOM 696 O O . ALA A 1 93 ? 8.111 -3.814 -5.312 1.00 92.00 93 ALA A O 1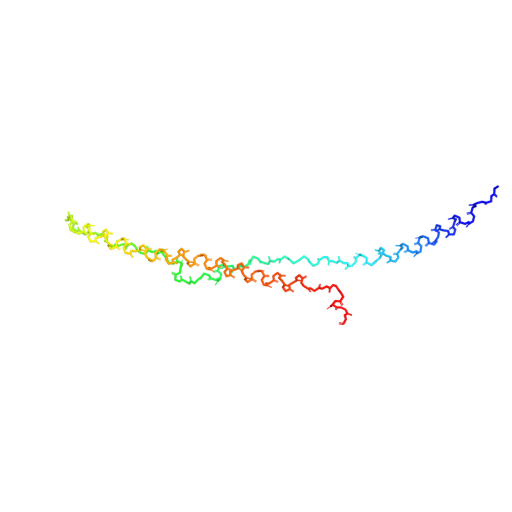
ATOM 697 N N . CYS A 1 94 ? 6.554 -2.372 -4.532 1.00 93.19 94 CYS A N 1
ATOM 698 C CA . CYS A 1 94 ? 6.278 -1.784 -5.836 1.00 93.19 94 CYS A CA 1
ATOM 699 C C . CYS A 1 94 ? 7.524 -1.103 -6.407 1.00 93.19 94 CYS A C 1
ATOM 701 O O . CYS A 1 94 ? 7.933 -1.393 -7.532 1.00 93.19 94 CYS A O 1
ATOM 703 N N . GLU A 1 95 ? 8.186 -0.265 -5.610 1.00 92.44 95 GLU A N 1
ATOM 704 C CA . GLU A 1 95 ? 9.404 0.418 -6.029 1.00 92.44 95 GLU A CA 1
ATOM 705 C C . GLU A 1 95 ? 10.538 -0.554 -6.364 1.00 92.44 95 GLU A C 1
ATOM 707 O O . GLU 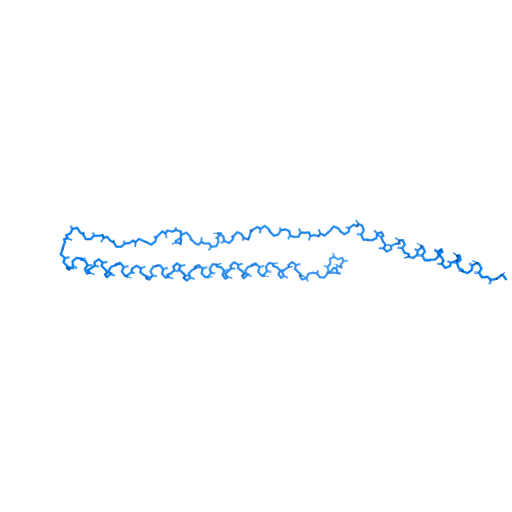A 1 95 ? 11.261 -0.354 -7.342 1.00 92.44 95 GLU A O 1
ATOM 712 N N . LYS A 1 96 ? 10.717 -1.618 -5.570 1.00 92.56 96 LYS A N 1
ATOM 713 C CA . LYS A 1 96 ? 11.729 -2.647 -5.838 1.00 92.56 96 LYS A CA 1
ATOM 714 C C . LYS A 1 96 ? 11.487 -3.299 -7.197 1.00 92.56 96 LYS A C 1
ATOM 716 O O . LYS A 1 96 ? 12.404 -3.332 -8.020 1.00 92.56 96 LYS A O 1
ATOM 721 N N . ARG A 1 97 ? 10.261 -3.761 -7.452 1.00 89.75 97 ARG A N 1
ATOM 722 C CA . ARG A 1 97 ? 9.868 -4.364 -8.735 1.00 89.75 97 ARG A CA 1
ATOM 723 C C . ARG A 1 97 ? 10.098 -3.391 -9.896 1.00 89.75 97 ARG A C 1
ATOM 725 O O . ARG A 1 97 ? 10.636 -3.767 -10.937 1.00 89.75 97 ARG A O 1
ATOM 732 N N . ASP A 1 98 ? 9.750 -2.126 -9.703 1.00 88.75 98 ASP A N 1
ATOM 733 C CA . ASP A 1 98 ? 9.912 -1.067 -10.693 1.00 88.75 98 ASP A CA 1
ATOM 734 C C . ASP A 1 98 ? 11.389 -0.738 -10.984 1.00 88.75 98 ASP A C 1
ATOM 736 O O . ASP A 1 98 ? 11.751 -0.489 -12.143 1.00 88.75 98 ASP A O 1
ATOM 740 N N . ARG A 1 99 ? 12.263 -0.771 -9.969 1.00 88.56 99 ARG A N 1
ATOM 741 C CA . ARG A 1 99 ? 13.723 -0.650 -10.134 1.00 88.56 99 ARG A CA 1
ATOM 742 C C . ARG A 1 99 ? 14.304 -1.846 -10.887 1.00 88.56 99 ARG A C 1
ATOM 744 O O . ARG A 1 99 ? 15.110 -1.658 -11.798 1.00 88.56 99 ARG A O 1
ATOM 751 N N . GLU A 1 100 ? 13.874 -3.062 -10.563 1.00 87.94 100 GLU A N 1
ATOM 752 C CA . GLU A 1 100 ? 14.302 -4.279 -11.266 1.00 87.94 100 GLU A CA 1
ATOM 753 C C . GLU A 1 100 ? 13.886 -4.261 -12.743 1.00 87.94 100 GLU A C 1
ATOM 755 O O . GLU A 1 100 ? 14.687 -4.595 -13.621 1.00 87.94 100 GLU A O 1
ATOM 760 N N . ALA A 1 101 ? 12.662 -3.813 -13.037 1.00 83.94 101 ALA A N 1
ATOM 761 C CA . ALA A 1 101 ? 12.193 -3.627 -14.406 1.00 83.94 101 ALA A CA 1
ATOM 762 C C . ALA A 1 101 ? 13.012 -2.556 -15.149 1.00 83.94 101 ALA A C 1
ATOM 764 O O . ALA A 1 101 ? 13.424 -2.786 -16.285 1.00 83.94 101 ALA A O 1
ATOM 765 N N . ALA A 1 102 ? 13.315 -1.420 -14.503 1.00 82.50 102 ALA A N 1
ATOM 766 C CA . ALA A 1 102 ? 14.168 -0.380 -15.089 1.00 82.50 102 ALA A CA 1
ATOM 767 C C . ALA A 1 102 ? 15.550 -0.932 -15.460 1.00 82.50 102 ALA A C 1
ATOM 769 O O . ALA A 1 102 ? 16.012 -0.734 -16.581 1.00 82.50 102 ALA A O 1
ATOM 770 N N . ALA A 1 103 ? 16.182 -1.663 -14.538 1.00 83.69 103 ALA A N 1
ATOM 771 C CA . ALA A 1 103 ? 17.520 -2.212 -14.724 1.00 83.69 103 ALA A CA 1
ATOM 772 C C . A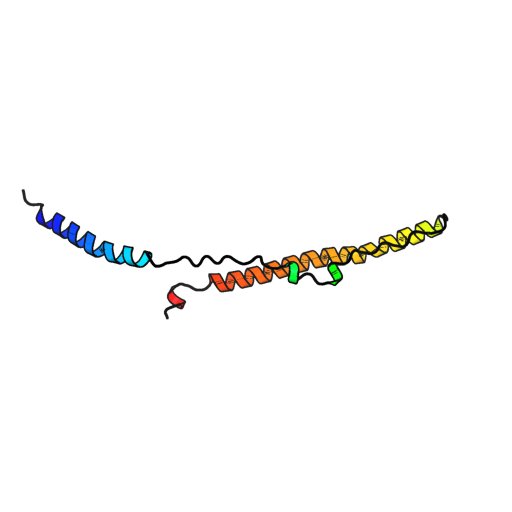LA A 1 103 ? 17.602 -3.232 -15.872 1.00 83.69 103 ALA A C 1
ATOM 774 O O . ALA A 1 103 ? 18.648 -3.351 -16.508 1.00 83.69 103 ALA A O 1
ATOM 775 N N . LYS A 1 104 ? 16.519 -3.968 -16.155 1.00 77.94 104 LYS A N 1
ATOM 776 C CA . LYS A 1 104 ? 16.457 -4.895 -17.298 1.00 77.94 104 LYS A CA 1
ATOM 777 C C . LYS A 1 104 ? 16.396 -4.160 -18.638 1.00 77.94 104 LYS A C 1
ATOM 779 O O . LYS A 1 104 ? 16.973 -4.634 -19.612 1.00 77.94 104 LYS A O 1
ATOM 784 N N . VAL A 1 105 ? 15.729 -3.006 -18.684 1.00 73.81 105 VAL A N 1
ATOM 785 C CA . VAL A 1 105 ? 15.564 -2.213 -19.912 1.00 73.81 105 VAL A CA 1
ATOM 786 C C . VAL A 1 105 ? 16.805 -1.364 -20.209 1.00 73.81 105 VAL A C 1
ATOM 788 O O . VAL A 1 105 ? 17.219 -1.272 -21.360 1.00 73.81 105 VAL A O 1
ATOM 791 N N . THR A 1 106 ? 17.453 -0.786 -19.194 1.00 69.75 106 THR A N 1
ATOM 792 C CA . THR A 1 106 ? 18.596 0.130 -19.390 1.00 69.75 106 THR A CA 1
ATOM 793 C C . THR A 1 106 ? 19.924 -0.557 -19.722 1.00 69.75 106 THR A C 1
ATOM 795 O O . THR A 1 106 ? 20.851 0.106 -20.179 1.00 69.75 106 THR A O 1
ATOM 798 N N . LYS A 1 107 ? 20.053 -1.874 -19.519 1.00 61.59 107 LYS A N 1
ATOM 799 C CA . LYS A 1 107 ? 21.348 -2.580 -19.585 1.00 61.59 107 LYS A CA 1
ATOM 800 C C . LYS A 1 107 ? 21.777 -3.113 -20.954 1.00 61.59 107 LYS A C 1
ATOM 802 O O . LYS A 1 107 ? 22.804 -3.785 -21.015 1.00 61.59 107 LYS A O 1
ATOM 807 N N . ARG A 1 108 ? 21.058 -2.858 -22.051 1.00 63.16 108 ARG A N 1
ATOM 808 C CA . ARG A 1 108 ? 21.485 -3.363 -23.369 1.00 63.16 108 ARG A CA 1
ATOM 809 C C . ARG A 1 108 ? 22.268 -2.293 -24.128 1.00 63.16 108 ARG A C 1
ATOM 811 O O . ARG A 1 108 ? 21.650 -1.365 -24.646 1.00 63.16 108 ARG A O 1
ATOM 818 N N . PRO A 1 109 ? 23.607 -2.394 -24.213 1.00 69.44 109 PRO A N 1
ATOM 819 C CA . PRO A 1 109 ? 24.345 -1.532 -25.114 1.00 69.44 109 PRO A CA 1
ATOM 820 C C . PRO A 1 109 ? 23.953 -1.860 -26.558 1.00 69.44 109 PRO A C 1
ATOM 822 O O . PRO A 1 109 ? 23.658 -3.010 -26.889 1.00 69.44 109 PRO A O 1
ATOM 825 N N . TRP A 1 110 ? 23.951 -0.847 -27.419 1.00 67.69 110 TRP A N 1
ATOM 826 C CA . TRP A 1 110 ? 23.478 -0.939 -28.804 1.00 67.69 110 TRP A CA 1
ATOM 827 C C . TRP A 1 110 ? 24.182 -2.035 -29.629 1.00 67.69 110 TRP A C 1
ATOM 829 O O . TRP A 1 110 ? 23.575 -2.610 -30.528 1.00 67.69 110 TRP A O 1
ATOM 839 N N . TRP A 1 111 ? 25.425 -2.390 -29.282 1.00 70.69 111 TRP A N 1
ATOM 840 C CA . TRP A 1 111 ? 26.178 -3.475 -29.922 1.00 70.69 111 TRP A CA 1
ATOM 841 C C . TRP A 1 111 ? 25.692 -4.889 -29.556 1.00 70.69 111 TRP A C 1
ATOM 843 O O . TRP A 1 111 ? 25.979 -5.829 -30.284 1.00 70.69 111 TRP A O 1
ATOM 853 N N . ALA A 1 112 ? 24.931 -5.070 -28.471 1.00 69.25 112 ALA A N 1
ATOM 854 C CA . ALA A 1 112 ? 24.404 -6.372 -28.030 1.00 69.25 112 ALA A CA 1
ATOM 855 C C . ALA A 1 112 ? 23.036 -6.737 -28.656 1.00 69.25 112 ALA A C 1
ATOM 857 O O . ALA A 1 112 ? 22.331 -7.624 -28.163 1.00 69.25 112 ALA A O 1
ATOM 858 N N . ILE A 1 113 ? 22.608 -5.992 -29.678 1.00 64.00 113 ILE A N 1
ATOM 859 C CA . ILE A 1 113 ? 21.356 -6.211 -30.421 1.00 64.00 113 ILE A CA 1
ATOM 860 C C . ILE A 1 113 ? 21.640 -6.777 -31.827 1.00 64.00 113 ILE A C 1
ATOM 862 O O . ILE A 1 113 ? 20.786 -7.458 -32.381 1.00 64.00 113 ILE A O 1
ATOM 866 N N . PHE A 1 114 ? 22.839 -6.542 -32.374 1.00 56.62 114 PHE A N 1
ATOM 867 C CA . PHE A 1 114 ? 23.239 -6.927 -33.738 1.00 56.62 114 PHE A CA 1
ATOM 868 C C . PHE A 1 114 ? 24.428 -7.906 -33.791 1.00 56.62 114 PHE A C 1
ATOM 870 O O . PHE A 1 114 ? 24.991 -8.110 -34.865 1.00 56.62 114 PHE A O 1
ATOM 877 N N . GLY A 1 115 ? 24.835 -8.456 -32.643 1.00 47.56 115 GLY A N 1
ATOM 878 C CA . GLY A 1 115 ? 25.863 -9.496 -32.527 1.00 47.56 115 GLY A CA 1
ATOM 879 C C . GLY A 1 115 ? 25.263 -10.885 -32.399 1.00 47.56 115 GLY A C 1
ATOM 880 O O . GLY A 1 115 ? 24.153 -10.981 -31.826 1.00 47.56 115 GLY A O 1
#

Radius of gyration: 34.32 Å; chains: 1; bounding box: 73×43×93 Å

Sequence (115 aa):
MLFSPLLARLRKLGLVFTTPVFMLSACATPIVYNRPASDCSALIPPTLRDDTEGAALPVDQTVGSWVVFGDAQTGQLDKANVTKRASIQVVEACEKRDREAAAKVTKRPWWAIFG